Protein AF-A0A355BBX5-F1 (afdb_monomer_lite)

Radius of gyration: 14.83 Å; chains: 1; bounding box: 37×24×34 Å

Structure (mmCIF, N/CA/C/O backb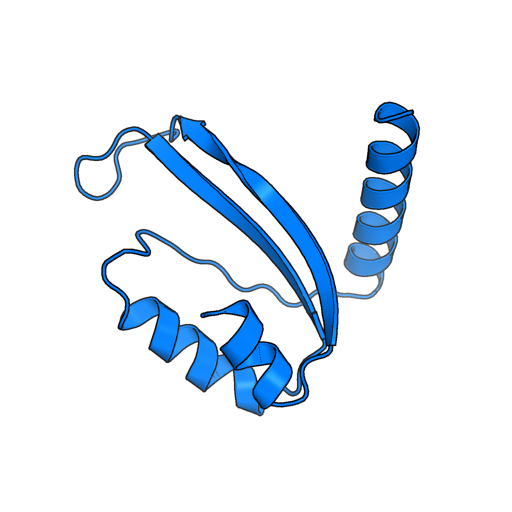one):
data_AF-A0A355BBX5-F1
#
_entry.id   AF-A0A355BBX5-F1
#
loop_
_atom_site.group_PDB
_atom_site.id
_atom_site.type_symbol
_atom_site.label_atom_id
_atom_site.label_alt_id
_atom_site.label_comp_id
_atom_site.label_asym_id
_atom_site.label_entity_id
_atom_site.label_seq_id
_atom_site.pdbx_PDB_ins_code
_atom_site.Cartn_x
_atom_site.Cartn_y
_atom_site.Cartn_z
_atom_site.occupancy
_atom_site.B_iso_or_equiv
_atom_site.auth_seq_id
_atom_site.auth_comp_id
_atom_site.auth_asym_id
_atom_site.auth_atom_id
_atom_site.pdbx_PDB_model_num
ATOM 1 N N . LYS A 1 1 ? -4.283 -14.223 -0.225 1.00 83.75 1 LYS A N 1
ATOM 2 C CA . LYS A 1 1 ? -5.284 -13.406 -0.964 1.00 83.75 1 LYS A CA 1
ATOM 3 C C . LYS A 1 1 ? -4.629 -12.353 -1.858 1.00 83.75 1 LYS A C 1
ATOM 5 O O . LYS A 1 1 ? -4.676 -12.512 -3.065 1.00 83.75 1 LYS A O 1
ATOM 10 N N . PHE A 1 2 ? -4.047 -11.276 -1.311 1.00 91.25 2 PHE A N 1
ATOM 11 C CA . PHE A 1 2 ? -3.491 -10.188 -2.141 1.00 91.25 2 PHE A CA 1
ATOM 12 C C . PHE A 1 2 ? -2.228 -10.600 -2.909 1.00 91.25 2 PHE A C 1
ATOM 14 O O . PHE A 1 2 ? -2.064 -10.235 -4.065 1.00 91.25 2 PHE A O 1
ATOM 21 N N . GLU A 1 3 ? -1.382 -11.426 -2.296 1.00 91.19 3 GLU A N 1
ATOM 22 C CA . GLU A 1 3 ? -0.236 -12.053 -2.965 1.00 91.19 3 GLU A CA 1
ATOM 23 C C . GLU A 1 3 ? -0.681 -12.976 -4.114 1.00 91.19 3 GLU A C 1
ATOM 25 O O . GLU A 1 3 ? -0.191 -12.861 -5.236 1.00 91.19 3 GLU A O 1
ATOM 30 N N . ASP A 1 4 ? -1.690 -13.817 -3.873 1.00 92.25 4 ASP A N 1
ATOM 31 C CA . ASP A 1 4 ? -2.270 -14.697 -4.899 1.00 92.25 4 ASP A CA 1
ATOM 32 C C . ASP A 1 4 ? -2.886 -13.898 -6.058 1.00 92.25 4 ASP A C 1
ATOM 34 O O . ASP A 1 4 ? -2.748 -14.266 -7.223 1.00 92.25 4 ASP A O 1
ATOM 38 N N . PHE A 1 5 ? -3.540 -12.768 -5.759 1.00 92.69 5 PHE A N 1
ATOM 39 C CA . PHE A 1 5 ? -4.121 -11.884 -6.773 1.00 92.69 5 PHE A CA 1
ATOM 40 C C . PHE A 1 5 ? -3.061 -11.353 -7.744 1.00 92.69 5 PHE A C 1
ATOM 42 O O . PHE A 1 5 ? -3.321 -11.291 -8.950 1.00 92.69 5 PHE A O 1
ATOM 49 N N . LEU A 1 6 ? -1.897 -10.972 -7.208 1.00 91.94 6 LEU A N 1
ATOM 50 C CA . LEU A 1 6 ? -0.760 -10.462 -7.968 1.00 91.94 6 LEU A CA 1
ATOM 51 C C . LEU A 1 6 ? -0.106 -11.582 -8.789 1.00 91.94 6 LEU A C 1
ATOM 53 O O . LEU A 1 6 ? 0.031 -11.452 -10.004 1.00 91.94 6 LEU A O 1
ATOM 57 N N . THR A 1 7 ? 0.233 -12.705 -8.155 1.00 91.19 7 THR A N 1
ATOM 58 C CA . THR A 1 7 ? 0.917 -13.834 -8.816 1.00 91.19 7 THR A CA 1
ATOM 59 C C . THR A 1 7 ? 0.078 -14.463 -9.932 1.00 91.19 7 THR A C 1
ATOM 61 O O . THR A 1 7 ? 0.599 -14.723 -11.013 1.00 91.19 7 THR A O 1
ATOM 64 N N . THR A 1 8 ? -1.239 -14.606 -9.740 1.00 93.19 8 THR A N 1
ATOM 65 C CA . THR A 1 8 ? -2.158 -15.140 -10.770 1.00 93.19 8 THR A CA 1
ATOM 66 C C . THR A 1 8 ? -2.241 -14.240 -12.011 1.00 93.19 8 THR A C 1
ATOM 68 O O . THR A 1 8 ? -2.562 -14.705 -13.100 1.00 93.19 8 THR A O 1
ATOM 71 N N . ARG A 1 9 ? -1.934 -12.944 -11.871 1.00 91.69 9 ARG A N 1
ATOM 72 C CA . ARG A 1 9 ? -1.932 -11.956 -12.966 1.00 91.69 9 ARG A CA 1
ATOM 73 C C . ARG A 1 9 ? -0.535 -11.699 -13.535 1.00 91.69 9 ARG A C 1
ATOM 75 O O . ARG A 1 9 ? -0.319 -10.690 -14.200 1.00 91.69 9 ARG A O 1
ATOM 82 N N . GLY A 1 10 ? 0.410 -12.601 -13.268 1.00 88.06 10 GLY A N 1
ATOM 83 C CA . GLY A 1 10 ? 1.766 -12.536 -13.812 1.00 88.06 10 GLY A CA 1
ATOM 84 C C . GLY A 1 10 ? 2.670 -11.505 -13.137 1.00 88.06 10 GLY A C 1
ATOM 85 O O . GLY A 1 10 ? 3.718 -11.176 -13.688 1.00 88.06 10 GLY A O 1
ATOM 86 N N . ALA A 1 11 ? 2.299 -10.987 -11.961 1.00 92.81 11 ALA A N 1
ATOM 87 C CA . ALA A 1 11 ? 3.196 -10.136 -11.191 1.00 92.81 11 ALA A CA 1
ATOM 88 C C . ALA A 1 11 ? 4.309 -10.966 -10.538 1.00 92.81 11 ALA A C 1
ATOM 90 O O . ALA A 1 11 ? 4.079 -12.059 -10.012 1.00 92.81 11 ALA A O 1
ATOM 91 N N . LYS A 1 12 ? 5.515 -10.407 -10.510 1.00 93.88 12 LYS A N 1
ATOM 92 C CA . LYS A 1 12 ? 6.681 -10.994 -9.858 1.00 93.88 12 LYS A CA 1
ATOM 93 C C . LYS A 1 12 ? 6.875 -10.364 -8.484 1.00 93.88 12 LYS A C 1
ATOM 95 O O . LYS A 1 12 ? 7.094 -9.161 -8.363 1.00 93.88 12 LYS A O 1
ATOM 100 N N . MET A 1 13 ? 6.837 -11.183 -7.439 1.00 93.44 13 MET A N 1
ATOM 101 C CA . MET A 1 13 ? 7.120 -10.732 -6.077 1.00 93.44 13 MET A CA 1
ATOM 102 C C . MET A 1 13 ? 8.632 -10.572 -5.875 1.00 93.44 13 MET A C 1
ATOM 104 O O . MET A 1 13 ? 9.400 -11.504 -6.102 1.00 93.44 13 MET A O 1
ATOM 108 N N . VAL A 1 14 ? 9.061 -9.385 -5.442 1.00 93.56 14 VAL A N 1
ATOM 109 C CA . VAL A 1 14 ? 10.474 -9.040 -5.203 1.00 93.56 14 VAL A CA 1
ATOM 110 C C . VAL A 1 14 ? 10.816 -9.117 -3.717 1.00 93.56 14 VAL A C 1
ATOM 112 O O . VAL A 1 14 ? 11.899 -9.570 -3.345 1.00 93.56 14 VAL A O 1
ATOM 115 N N . SER A 1 15 ? 9.916 -8.643 -2.856 1.00 92.44 15 SER A N 1
ATOM 116 C CA . SER A 1 15 ? 10.083 -8.676 -1.404 1.00 92.44 15 SER A CA 1
ATOM 117 C C . SER A 1 15 ? 8.737 -8.650 -0.698 1.00 92.44 15 SER A C 1
ATOM 119 O O . SER A 1 15 ? 7.797 -7.991 -1.150 1.00 92.44 15 SER A O 1
ATOM 121 N N . LYS A 1 16 ? 8.685 -9.309 0.455 1.00 92.81 16 LYS A N 1
ATOM 122 C CA . LYS A 1 16 ? 7.558 -9.291 1.380 1.00 92.81 16 LYS A CA 1
ATOM 123 C C . LYS A 1 16 ? 8.089 -9.038 2.781 1.00 92.81 16 LYS A C 1
ATOM 125 O O . LYS A 1 16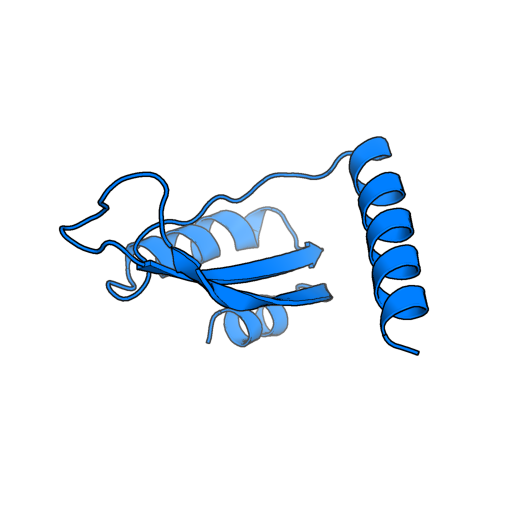 ? 8.969 -9.759 3.242 1.00 92.81 16 LYS A O 1
ATOM 130 N N . GLU A 1 17 ? 7.568 -8.011 3.440 1.00 92.62 17 GLU A N 1
ATOM 131 C CA . GLU A 1 17 ? 7.882 -7.719 4.836 1.00 92.62 17 GLU A CA 1
ATOM 132 C C . GLU A 1 17 ? 6.589 -7.615 5.642 1.00 92.62 17 GLU A C 1
ATOM 134 O O . GLU A 1 17 ? 5.755 -6.740 5.405 1.00 92.62 17 GLU A O 1
ATOM 139 N N . ASP A 1 18 ? 6.459 -8.486 6.636 1.00 93.25 18 ASP A N 1
ATOM 140 C CA . ASP A 1 18 ? 5.368 -8.456 7.599 1.00 93.25 18 ASP A CA 1
ATOM 141 C C . ASP A 1 18 ? 5.874 -7.763 8.867 1.00 93.25 18 ASP A C 1
ATOM 143 O O . ASP A 1 18 ? 6.648 -8.312 9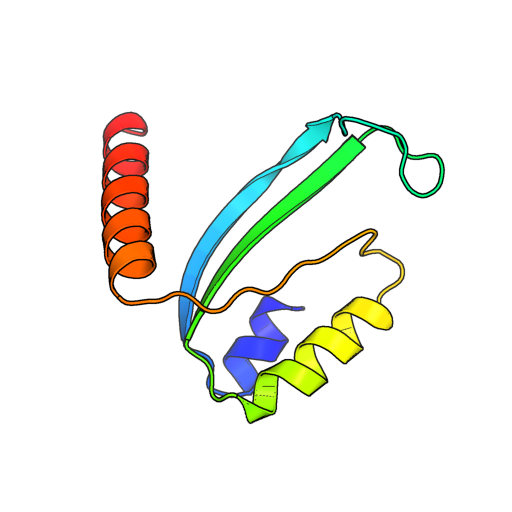.648 1.00 93.25 18 ASP A O 1
ATOM 147 N N . TRP A 1 19 ? 5.477 -6.508 9.059 1.00 92.81 19 TRP A N 1
ATOM 148 C CA . TRP A 1 19 ? 5.936 -5.683 10.181 1.00 92.81 19 TRP A CA 1
ATOM 149 C C . TRP A 1 19 ? 5.155 -5.933 11.474 1.00 92.81 19 TRP A C 1
ATOM 151 O O . TRP A 1 19 ? 5.485 -5.360 12.516 1.00 92.81 19 TRP A O 1
ATOM 161 N N . GLY A 1 20 ? 4.115 -6.763 11.401 1.00 94.31 20 GLY A N 1
ATOM 162 C CA . GLY A 1 20 ? 3.267 -7.108 12.528 1.00 94.31 20 GLY A CA 1
ATOM 163 C C . GLY A 1 20 ? 2.439 -5.928 13.032 1.00 94.31 20 GLY A C 1
ATOM 164 O O . GLY A 1 20 ? 2.197 -4.946 12.322 1.00 94.31 20 GLY A O 1
ATOM 165 N N . LEU A 1 21 ? 1.976 -6.053 14.275 1.00 96.50 21 LEU A N 1
ATOM 166 C CA . LEU A 1 21 ? 1.146 -5.053 14.933 1.00 96.50 21 LEU A C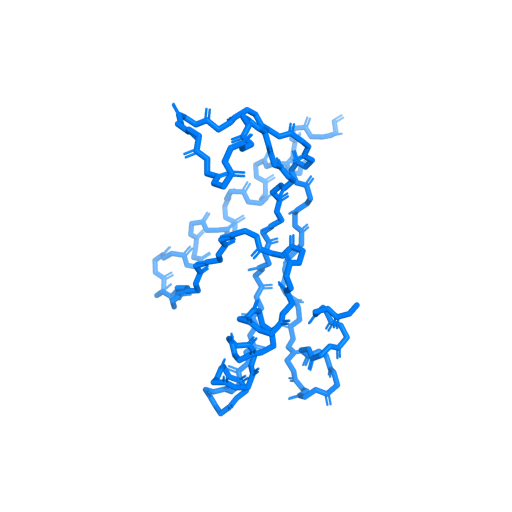A 1
ATOM 167 C C . LEU A 1 21 ? 1.987 -3.830 15.320 1.00 96.50 21 LEU A C 1
ATOM 169 O O . LEU A 1 21 ? 2.927 -3.931 16.108 1.00 96.50 21 LEU A O 1
ATOM 173 N N . LYS A 1 22 ? 1.615 -2.653 14.816 1.00 96.25 22 LYS A N 1
ATOM 174 C CA . LYS A 1 22 ? 2.215 -1.370 15.200 1.00 96.25 22 LYS A CA 1
ATOM 175 C C . LYS A 1 22 ? 1.153 -0.415 15.728 1.00 96.25 22 LYS A C 1
ATOM 177 O O . LYS A 1 22 ? 0.001 -0.436 15.295 1.00 96.25 22 LYS A O 1
ATOM 182 N N . LYS A 1 23 ? 1.557 0.438 16.671 1.00 97.12 23 LYS A N 1
ATOM 183 C CA . LYS A 1 23 ? 0.737 1.547 17.166 1.00 97.12 23 LYS A CA 1
ATOM 184 C C . LYS A 1 23 ? 0.689 2.651 16.107 1.00 97.12 23 LYS A C 1
ATOM 186 O O . LYS A 1 23 ? 1.727 3.031 15.570 1.00 97.12 23 LYS A O 1
ATOM 191 N N . LEU A 1 24 ? -0.509 3.141 15.815 1.00 96.94 24 LEU A N 1
ATOM 192 C CA . LEU A 1 24 ? -0.743 4.220 14.860 1.00 96.94 24 LEU A CA 1
ATOM 193 C C . LEU A 1 24 ? -0.413 5.572 15.509 1.00 96.94 24 LEU A C 1
ATOM 195 O O . LEU A 1 24 ? -0.572 5.737 16.720 1.00 96.94 24 LEU A O 1
ATOM 199 N N . ALA A 1 25 ? 0.031 6.543 14.707 1.00 96.94 25 ALA A N 1
ATOM 200 C CA . ALA A 1 25 ? 0.297 7.901 15.195 1.00 96.94 25 ALA A CA 1
ATOM 201 C C . ALA A 1 25 ? -0.989 8.619 15.647 1.00 96.94 25 ALA A C 1
ATOM 203 O O . ALA A 1 25 ? -0.961 9.416 16.579 1.00 96.94 25 ALA A O 1
ATOM 204 N N . TYR A 1 26 ? -2.112 8.306 14.999 1.00 97.06 26 TYR A N 1
ATOM 205 C CA . TYR A 1 26 ? -3.452 8.794 15.306 1.00 97.06 26 TYR A CA 1
ATOM 206 C C . TYR A 1 26 ? -4.477 7.693 15.018 1.00 97.06 26 TYR A C 1
ATOM 208 O O . TYR A 1 26 ? -4.176 6.710 14.335 1.00 97.06 26 TYR A O 1
ATOM 216 N N . GLU A 1 27 ? -5.684 7.839 15.556 1.00 96.62 27 GLU A N 1
ATOM 217 C CA . GLU A 1 27 ? -6.737 6.841 15.392 1.00 96.62 27 GLU A CA 1
ATOM 218 C C . GLU A 1 27 ? -7.298 6.821 13.969 1.00 96.62 27 GLU A C 1
ATOM 220 O O . GLU A 1 27 ? -7.557 7.856 13.357 1.00 96.62 27 GLU A O 1
ATOM 225 N N . ILE A 1 28 ? -7.514 5.617 13.446 1.00 96.19 28 ILE A N 1
ATOM 226 C CA . ILE A 1 28 ? -8.136 5.385 12.141 1.00 96.19 28 ILE A CA 1
ATOM 227 C C . ILE A 1 28 ? -9.307 4.447 12.383 1.00 96.19 28 ILE A C 1
ATOM 229 O O . ILE A 1 28 ? -9.105 3.377 12.949 1.00 96.19 28 ILE A O 1
ATOM 233 N N . GLN A 1 29 ? -10.525 4.841 11.995 1.00 94.69 29 GLN A N 1
ATOM 234 C CA . GLN A 1 29 ? -11.736 4.038 12.235 1.00 94.69 29 GLN A CA 1
ATOM 235 C C . GLN A 1 29 ? -11.860 3.576 13.710 1.00 94.69 29 GLN A C 1
ATOM 237 O O . GLN A 1 29 ? -12.214 2.432 13.993 1.00 94.69 29 GLN A O 1
ATOM 242 N N . ASN A 1 30 ? -11.515 4.455 14.663 1.00 95.38 30 ASN A N 1
ATOM 243 C CA . ASN A 1 30 ? -11.483 4.181 16.111 1.00 95.38 30 ASN A CA 1
ATOM 244 C C . ASN A 1 30 ? -10.519 3.050 16.537 1.00 95.38 30 ASN A C 1
ATOM 246 O O . ASN A 1 30 ? -10.687 2.430 17.589 1.00 95.38 30 ASN A O 1
ATOM 250 N N . LYS A 1 31 ? -9.499 2.746 15.725 1.00 95.25 31 LYS A N 1
ATOM 251 C CA . LYS A 1 31 ? -8.420 1.804 16.048 1.00 95.25 31 LYS A CA 1
ATOM 252 C C . LYS A 1 31 ? -7.122 2.563 16.323 1.00 95.25 31 LYS A C 1
ATOM 254 O O . LYS A 1 31 ? -6.762 3.481 15.590 1.00 95.25 31 LYS A O 1
ATOM 259 N N . LYS A 1 32 ? -6.398 2.145 17.369 1.00 97.12 32 LYS A N 1
ATOM 260 C CA . LYS A 1 32 ? -5.096 2.709 17.798 1.00 97.12 32 LYS A CA 1
ATOM 261 C C . LYS A 1 32 ? -3.886 1.919 17.286 1.00 97.12 32 LYS A C 1
ATOM 263 O O . LYS A 1 32 ? -2.747 2.358 17.439 1.00 97.12 32 LYS A O 1
ATOM 268 N N . SER A 1 33 ? -4.111 0.741 16.716 1.00 97.00 33 SER A N 1
ATOM 269 C CA . SER A 1 33 ? -3.075 -0.159 16.212 1.00 97.00 33 SER A CA 1
ATOM 270 C C . SER A 1 33 ? -3.544 -0.858 14.940 1.00 97.00 33 SER A C 1
ATOM 272 O O . SER A 1 33 ? -4.744 -0.973 14.688 1.00 97.00 33 SER A O 1
ATOM 274 N N . GLY A 1 34 ? -2.592 -1.311 14.129 1.00 96.56 34 GLY A N 1
ATOM 275 C CA . GLY A 1 34 ? -2.860 -2.041 12.895 1.00 96.56 34 GLY A CA 1
ATOM 276 C C . GLY A 1 34 ? -1.684 -2.923 12.497 1.00 96.56 34 GLY A C 1
ATOM 277 O O . GLY A 1 34 ? -0.551 -2.691 12.924 1.00 96.56 34 GLY A O 1
ATOM 278 N N . PHE A 1 35 ? -1.964 -3.948 11.697 1.00 96.62 35 PHE A N 1
ATOM 279 C CA . PHE A 1 35 ? -0.932 -4.782 11.093 1.00 96.62 35 PHE A CA 1
ATOM 280 C C . PHE A 1 35 ? -0.390 -4.103 9.840 1.00 96.62 35 PHE A C 1
ATOM 282 O O . PHE A 1 35 ? -1.159 -3.686 8.975 1.00 96.62 35 PHE A O 1
ATOM 289 N N . TYR A 1 36 ? 0.932 -3.980 9.758 1.00 96.62 36 TYR A N 1
ATOM 290 C CA . TYR A 1 36 ? 1.604 -3.405 8.599 1.00 96.62 36 TYR A CA 1
ATOM 291 C C . TYR A 1 36 ? 2.211 -4.508 7.738 1.00 96.62 36 TYR A C 1
ATOM 293 O O . TYR A 1 36 ? 2.950 -5.360 8.233 1.00 96.62 36 TYR A O 1
ATOM 301 N N . HIS A 1 37 ? 1.928 -4.437 6.442 1.00 95.19 37 HIS A N 1
ATOM 302 C CA . HIS A 1 37 ? 2.487 -5.309 5.417 1.00 95.19 37 HIS A CA 1
ATOM 303 C C . HIS A 1 37 ? 3.093 -4.440 4.320 1.00 95.19 37 HIS A C 1
ATOM 305 O O . HIS A 1 37 ? 2.468 -3.473 3.880 1.00 95.19 37 HIS A O 1
ATOM 311 N N . LEU A 1 38 ? 4.304 -4.776 3.887 1.00 94.56 38 LEU A N 1
ATOM 312 C CA . LEU A 1 38 ? 4.985 -4.112 2.784 1.00 94.56 38 LEU A CA 1
ATOM 313 C C . LEU A 1 38 ? 5.267 -5.135 1.687 1.00 94.56 38 LEU A C 1
ATOM 315 O O . LEU A 1 38 ? 5.973 -6.123 1.904 1.00 94.56 38 LEU A O 1
ATOM 319 N N . PHE A 1 39 ? 4.737 -4.868 0.497 1.00 94.25 39 PHE A N 1
ATOM 320 C CA . PHE A 1 39 ? 4.997 -5.662 -0.695 1.00 94.25 39 PHE A CA 1
ATOM 321 C C . PHE A 1 39 ? 5.812 -4.850 -1.690 1.00 94.25 39 PHE A C 1
ATOM 323 O O . PHE A 1 39 ? 5.467 -3.717 -2.015 1.00 94.25 39 PHE A O 1
ATOM 330 N N . GLN A 1 40 ? 6.877 -5.463 -2.196 1.00 94.75 40 GLN A N 1
ATOM 331 C CA . GLN A 1 40 ? 7.594 -4.994 -3.369 1.00 94.75 40 GLN A CA 1
ATOM 332 C C . GLN A 1 40 ? 7.360 -6.011 -4.479 1.00 94.75 40 GLN A C 1
ATOM 334 O O . GLN A 1 40 ? 7.690 -7.190 -4.323 1.00 94.75 40 GLN A O 1
ATOM 339 N N . PHE A 1 41 ? 6.786 -5.561 -5.585 1.00 94.56 41 PHE A N 1
ATOM 340 C CA . PHE A 1 41 ? 6.448 -6.409 -6.718 1.00 94.56 41 PHE A CA 1
ATOM 341 C C . PHE A 1 41 ? 6.654 -5.662 -8.034 1.00 94.56 41 PHE A C 1
ATOM 343 O O . PHE A 1 41 ? 6.624 -4.433 -8.080 1.00 94.56 41 PHE A O 1
ATOM 350 N N . GLU A 1 42 ? 6.853 -6.430 -9.095 1.00 94.19 42 GLU A N 1
ATOM 351 C CA . GLU A 1 42 ? 6.883 -5.968 -10.477 1.00 94.19 42 GLU A CA 1
ATOM 352 C C . GLU A 1 42 ? 5.617 -6.483 -11.162 1.00 94.19 42 GLU A C 1
ATOM 354 O O . GLU A 1 42 ? 5.347 -7.684 -11.151 1.00 94.19 42 GLU A O 1
ATOM 359 N N . ALA A 1 43 ? 4.816 -5.587 -11.731 1.00 93.00 43 ALA A N 1
ATOM 360 C CA . ALA A 1 43 ? 3.586 -5.946 -12.428 1.00 93.00 43 ALA A CA 1
ATOM 361 C C . ALA A 1 43 ? 3.322 -4.986 -13.597 1.00 93.00 43 ALA A C 1
ATOM 363 O O . ALA A 1 43 ? 3.726 -3.821 -13.526 1.00 93.00 43 ALA A O 1
ATOM 364 N N . PRO A 1 44 ? 2.604 -5.434 -14.642 1.00 91.38 44 PRO A N 1
ATOM 365 C CA . PRO A 1 44 ? 2.053 -4.539 -15.652 1.00 91.38 44 PRO A CA 1
ATOM 366 C C . PRO A 1 44 ? 1.087 -3.523 -15.028 1.00 91.38 44 PRO A C 1
ATOM 368 O O . PRO A 1 44 ? 0.352 -3.845 -14.091 1.00 91.38 44 PRO A O 1
ATOM 371 N N . ALA A 1 45 ? 1.033 -2.310 -15.584 1.00 89.50 45 ALA A N 1
ATOM 372 C CA . ALA A 1 45 ? 0.182 -1.229 -15.073 1.00 89.50 45 ALA A CA 1
ATOM 373 C C . ALA A 1 45 ? -1.317 -1.592 -15.049 1.00 89.50 45 ALA A C 1
ATOM 375 O O . ALA A 1 45 ? -2.052 -1.142 -14.173 1.00 89.50 45 ALA A O 1
ATOM 376 N N . GLU A 1 46 ? -1.762 -2.455 -15.964 1.00 90.12 46 GLU A N 1
ATOM 377 C CA . GLU A 1 46 ? -3.152 -2.922 -16.072 1.00 90.12 46 GLU A CA 1
ATOM 378 C C . GLU A 1 46 ? -3.646 -3.645 -14.808 1.00 90.12 46 GLU A C 1
ATOM 380 O O . GLU A 1 46 ? -4.820 -3.559 -14.447 1.00 90.12 46 GLU A O 1
ATOM 385 N N . VAL A 1 47 ? -2.746 -4.323 -14.088 1.00 91.62 47 VAL A N 1
ATOM 386 C CA . VAL A 1 47 ? -3.084 -5.078 -12.871 1.00 91.62 47 VAL A CA 1
ATOM 387 C C . VAL A 1 47 ? -3.370 -4.143 -11.688 1.00 91.62 47 VAL A C 1
ATOM 389 O O . VAL A 1 47 ? -4.118 -4.509 -10.777 1.00 91.62 47 VAL A O 1
ATOM 392 N N . LEU A 1 48 ? -2.821 -2.922 -11.705 1.00 91.25 48 LEU A N 1
ATOM 393 C CA . LEU A 1 48 ? -2.848 -1.991 -10.577 1.00 91.25 48 LEU A CA 1
ATOM 394 C C . LEU A 1 48 ? -4.268 -1.531 -10.223 1.00 91.25 48 LEU A C 1
ATOM 396 O O . LEU A 1 48 ? -4.652 -1.554 -9.055 1.00 91.25 48 LEU A O 1
ATOM 400 N N . LEU A 1 49 ? -5.075 -1.176 -11.227 1.00 91.69 49 LEU A N 1
ATOM 401 C CA . LEU A 1 49 ? -6.439 -0.681 -11.010 1.00 91.69 49 LEU A CA 1
ATOM 402 C C . LEU A 1 49 ? -7.332 -1.753 -10.361 1.00 91.69 49 LEU A C 1
ATOM 404 O O . LEU A 1 49 ? -8.092 -1.475 -9.429 1.00 91.69 49 LEU A O 1
ATOM 408 N N . GLY A 1 50 ? -7.209 -2.999 -10.827 1.00 92.38 50 GLY A N 1
ATOM 409 C CA . GLY A 1 50 ? -7.902 -4.140 -10.231 1.00 92.38 50 GLY A CA 1
ATOM 410 C C . GLY A 1 50 ? -7.433 -4.407 -8.801 1.00 92.38 50 GLY A C 1
ATOM 411 O O . GLY A 1 50 ? -8.252 -4.672 -7.925 1.00 92.38 50 GLY A O 1
ATOM 412 N N . PHE A 1 51 ? -6.132 -4.270 -8.545 1.00 93.69 51 PHE A N 1
ATOM 413 C CA . PHE A 1 51 ? -5.551 -4.485 -7.224 1.00 93.69 51 PHE A CA 1
ATOM 414 C C . PHE A 1 51 ? -6.041 -3.463 -6.189 1.00 93.69 51 PHE A C 1
ATOM 416 O O . PHE A 1 51 ? -6.482 -3.839 -5.104 1.00 93.69 51 PHE A O 1
ATOM 423 N N . GLU A 1 52 ? -6.059 -2.175 -6.540 1.00 93.44 52 GLU A N 1
ATOM 424 C CA . GLU A 1 52 ? -6.597 -1.128 -5.662 1.00 93.44 52 GLU A CA 1
ATOM 425 C C . GLU A 1 52 ? -8.103 -1.267 -5.433 1.00 93.44 52 GLU A C 1
ATOM 427 O O . GLU A 1 52 ? -8.602 -0.967 -4.348 1.00 93.44 52 GLU A O 1
ATOM 432 N N . THR A 1 53 ? -8.835 -1.757 -6.434 1.00 94.38 53 THR A N 1
ATOM 433 C CA . THR A 1 53 ? -10.265 -2.048 -6.293 1.00 94.38 53 THR A CA 1
ATOM 434 C C . THR A 1 53 ? -10.503 -3.140 -5.252 1.00 94.38 53 THR A C 1
ATOM 436 O O . THR A 1 53 ? -11.378 -2.991 -4.401 1.00 94.38 53 THR A O 1
ATOM 439 N N . GLU A 1 54 ? -9.700 -4.206 -5.257 1.00 94.25 54 GLU A N 1
ATOM 440 C CA . GLU A 1 54 ? -9.798 -5.266 -4.251 1.00 94.25 54 GLU A CA 1
ATOM 441 C C . GLU A 1 54 ? -9.434 -4.779 -2.844 1.00 94.25 54 GLU A C 1
ATOM 443 O O . GLU A 1 54 ? -10.083 -5.187 -1.882 1.00 94.25 54 GLU A O 1
ATOM 448 N N . PHE A 1 55 ? -8.471 -3.860 -2.702 1.00 94.88 55 PHE A N 1
ATOM 449 C CA . PHE A 1 55 ? -8.198 -3.231 -1.405 1.00 94.88 55 PHE A CA 1
ATOM 450 C C . PHE A 1 55 ? -9.367 -2.397 -0.890 1.00 94.88 55 PHE A C 1
ATOM 452 O O . PHE A 1 55 ? -9.659 -2.437 0.299 1.00 94.88 55 PHE A O 1
ATOM 459 N N . LYS A 1 56 ? -10.050 -1.655 -1.768 1.00 93.88 56 LYS A N 1
ATOM 460 C CA . LYS A 1 56 ? -11.225 -0.855 -1.384 1.00 93.88 56 LYS A CA 1
ATOM 461 C C . LYS A 1 56 ? -12.434 -1.720 -1.024 1.00 93.88 56 LYS A C 1
ATOM 463 O O . LYS A 1 56 ? -13.242 -1.305 -0.202 1.00 93.88 56 LYS A O 1
ATOM 468 N N . ARG A 1 57 ? -12.576 -2.891 -1.653 1.00 94.62 57 ARG A N 1
ATOM 469 C CA . ARG A 1 57 ? -13.662 -3.849 -1.382 1.00 94.62 57 ARG A CA 1
ATOM 470 C C . ARG A 1 57 ? -13.467 -4.617 -0.079 1.00 94.62 57 ARG A C 1
ATOM 472 O O . ARG A 1 57 ? -14.444 -5.086 0.495 1.00 94.62 57 ARG A O 1
ATOM 479 N N . ASP A 1 58 ? -12.225 -4.798 0.360 1.00 94.69 58 ASP A N 1
ATOM 480 C CA . ASP A 1 58 ? -11.925 -5.553 1.571 1.00 94.69 58 ASP A CA 1
ATOM 481 C C . ASP A 1 58 ? -11.970 -4.652 2.811 1.00 94.69 58 ASP A C 1
ATOM 483 O O . ASP A 1 58 ? -11.030 -3.919 3.110 1.00 94.69 58 ASP A O 1
ATOM 487 N N . GLU A 1 59 ? -13.056 -4.748 3.579 1.00 91.88 59 GLU A N 1
ATOM 488 C CA . GLU A 1 59 ? -13.270 -3.957 4.801 1.00 91.88 59 GLU A CA 1
ATOM 489 C C . GLU A 1 59 ? -12.222 -4.210 5.901 1.00 91.88 59 GLU A C 1
ATOM 491 O O . GLU A 1 59 ? -12.112 -3.438 6.853 1.00 91.88 59 GLU A O 1
ATOM 496 N N . ARG A 1 60 ? -11.419 -5.278 5.790 1.00 93.12 60 ARG A N 1
ATOM 497 C CA . ARG A 1 60 ? -10.334 -5.570 6.743 1.00 93.12 60 ARG A CA 1
ATOM 498 C C . ARG A 1 60 ? -9.133 -4.645 6.544 1.00 93.12 60 ARG A C 1
ATOM 500 O O . ARG A 1 60 ? -8.285 -4.543 7.433 1.00 93.12 60 ARG A O 1
ATOM 507 N N . VAL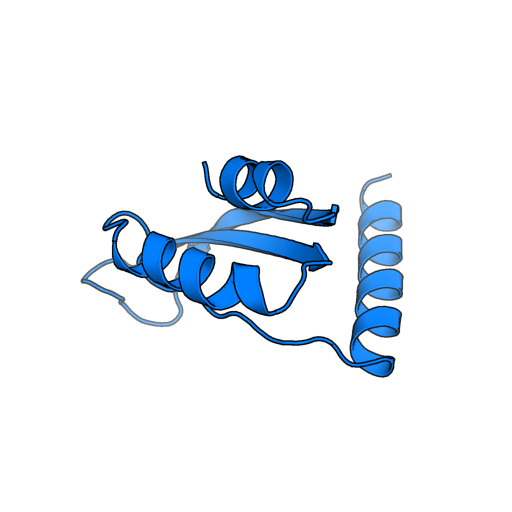 A 1 61 ? -9.034 -3.985 5.390 1.00 94.50 61 VAL A N 1
ATOM 508 C CA . VAL A 1 61 ? -7.935 -3.083 5.044 1.00 94.50 61 VAL A CA 1
ATOM 509 C C . VAL A 1 61 ? -8.32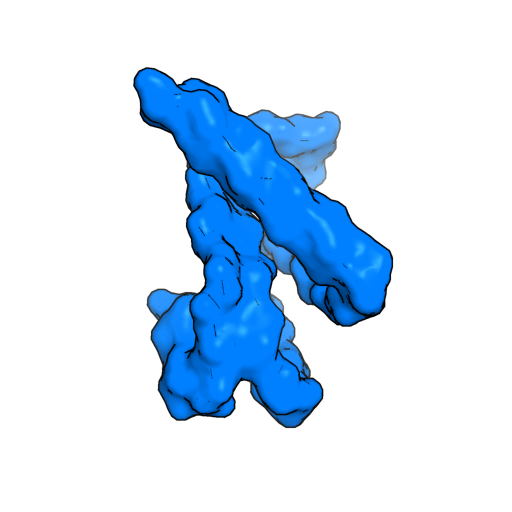6 -1.653 5.404 1.00 94.50 61 VAL A C 1
ATOM 511 O O . VAL A 1 61 ? -9.104 -1.004 4.716 1.00 94.50 61 VAL A O 1
ATOM 514 N N . MET A 1 62 ? -7.746 -1.122 6.483 1.00 94.12 62 MET A N 1
ATOM 515 C CA . MET A 1 62 ? -8.048 0.247 6.930 1.00 94.12 62 MET A CA 1
ATOM 516 C C . MET A 1 62 ? -7.419 1.327 6.037 1.00 94.12 62 MET A C 1
ATOM 518 O O . MET A 1 62 ? -7.966 2.420 5.893 1.00 94.12 62 MET A O 1
ATOM 522 N N . ARG A 1 63 ? -6.226 1.063 5.491 1.00 94.81 63 ARG A N 1
ATOM 523 C CA . ARG A 1 63 ? -5.485 1.998 4.635 1.00 94.81 63 ARG A CA 1
ATOM 524 C C . ARG A 1 63 ? -4.462 1.248 3.789 1.00 94.81 63 ARG A C 1
ATOM 526 O O . ARG A 1 63 ? -3.810 0.332 4.280 1.00 94.81 63 ARG A O 1
ATOM 533 N N . PHE A 1 64 ? -4.293 1.691 2.550 1.00 96.19 64 PHE A N 1
ATOM 534 C CA . PHE A 1 64 ? -3.257 1.229 1.632 1.00 96.19 64 PHE A CA 1
ATOM 535 C C . PHE A 1 64 ? -2.638 2.430 0.912 1.00 96.19 64 PHE A C 1
ATOM 537 O O . PHE A 1 64 ? -3.237 3.506 0.847 1.00 96.19 64 PHE A O 1
ATOM 544 N N . LEU A 1 65 ? -1.426 2.246 0.401 1.00 95.62 65 LEU A N 1
ATOM 545 C CA . LEU A 1 65 ? -0.742 3.212 -0.446 1.00 95.62 65 LEU A CA 1
ATOM 546 C C . LEU A 1 65 ? 0.126 2.434 -1.428 1.00 95.62 65 LEU A C 1
ATOM 548 O O . LEU A 1 65 ? 0.977 1.653 -1.004 1.00 95.62 65 LEU A O 1
ATOM 552 N N . THR A 1 66 ? -0.075 2.682 -2.717 1.00 94.75 66 THR A N 1
ATOM 553 C CA . THR A 1 66 ? 0.764 2.122 -3.774 1.00 94.75 66 THR A CA 1
ATOM 554 C C . THR A 1 66 ? 1.604 3.236 -4.375 1.00 94.75 66 THR A C 1
ATOM 556 O O . THR A 1 66 ? 1.085 4.303 -4.694 1.00 94.75 66 THR A O 1
ATOM 559 N N . VAL A 1 67 ? 2.908 3.006 -4.505 1.00 94.31 67 VAL A N 1
ATOM 560 C CA . VAL A 1 67 ? 3.851 3.970 -5.083 1.00 94.31 67 VAL A CA 1
ATOM 561 C C . VAL A 1 67 ? 4.719 3.283 -6.126 1.00 94.31 67 VAL A C 1
ATOM 563 O O . VAL A 1 67 ? 5.133 2.138 -5.948 1.00 94.31 67 VAL A O 1
ATOM 566 N N . THR A 1 68 ? 5.005 3.989 -7.214 1.00 93.69 68 THR A N 1
ATOM 567 C CA . THR A 1 68 ? 5.954 3.542 -8.235 1.00 93.69 68 THR A CA 1
ATOM 568 C C . THR A 1 68 ? 7.378 3.846 -7.786 1.00 93.69 68 THR A C 1
ATOM 570 O O . THR A 1 68 ? 7.649 4.945 -7.303 1.00 93.69 68 THR A O 1
ATOM 573 N N . LEU A 1 69 ? 8.293 2.895 -7.965 1.00 94.75 69 LEU A N 1
ATOM 574 C CA . LEU A 1 69 ? 9.705 3.075 -7.631 1.00 94.75 69 LEU A CA 1
ATOM 575 C C . LEU A 1 69 ? 10.489 3.501 -8.873 1.00 94.75 69 LEU A C 1
ATOM 577 O O . LEU A 1 69 ? 10.384 2.871 -9.924 1.00 94.75 69 LEU A O 1
ATOM 581 N N . ASP A 1 70 ? 11.292 4.551 -8.740 1.00 95.12 70 ASP A N 1
ATOM 582 C CA . ASP A 1 70 ? 12.259 4.962 -9.750 1.00 95.12 70 ASP A CA 1
ATOM 583 C C . ASP A 1 70 ? 13.591 4.206 -9.578 1.00 95.12 70 ASP A C 1
ATOM 585 O O . ASP A 1 70 ? 13.791 3.431 -8.636 1.00 95.12 70 ASP A O 1
ATOM 589 N N . LYS A 1 71 ? 14.548 4.456 -10.479 1.00 94.25 71 LYS A N 1
ATOM 590 C CA . LYS A 1 71 ? 15.870 3.810 -10.442 1.00 94.25 71 LYS A CA 1
ATOM 591 C C . LYS A 1 71 ? 16.579 4.017 -9.099 1.00 94.25 71 LYS A C 1
ATOM 593 O O . LYS A 1 71 ? 17.223 3.095 -8.593 1.00 94.25 71 LYS A O 1
ATOM 598 N N . HIS A 1 72 ? 16.477 5.213 -8.519 1.00 95.12 72 HIS A N 1
ATOM 599 C CA . HIS A 1 72 ? 17.137 5.514 -7.255 1.00 95.12 72 HIS A CA 1
ATOM 600 C C . HIS A 1 72 ? 16.456 4.795 -6.088 1.00 95.12 72 HIS A C 1
ATOM 602 O O . HIS A 1 72 ? 17.154 4.159 -5.291 1.00 95.12 72 HIS A O 1
ATOM 608 N N . ALA A 1 73 ? 15.122 4.796 -6.021 1.00 93.56 73 ALA A N 1
ATOM 609 C CA . ALA A 1 73 ? 14.380 4.080 -4.989 1.00 93.56 73 ALA A CA 1
ATOM 610 C C . ALA A 1 73 ? 14.615 2.563 -5.031 1.00 93.56 73 ALA A C 1
ATOM 612 O O . ALA A 1 73 ? 14.768 1.952 -3.972 1.00 93.56 73 ALA A O 1
ATOM 613 N N . ILE A 1 74 ? 14.721 1.958 -6.222 1.00 93.75 74 ILE A N 1
ATOM 614 C CA . ILE A 1 74 ? 15.040 0.525 -6.368 1.00 93.75 74 ILE A CA 1
ATOM 615 C C . ILE A 1 74 ? 16.408 0.216 -5.747 1.00 93.75 74 ILE A C 1
ATOM 617 O O . ILE A 1 74 ? 16.503 -0.650 -4.874 1.00 93.75 74 ILE A O 1
ATOM 621 N N . SER A 1 75 ? 17.444 0.981 -6.112 1.00 93.94 75 SER A N 1
ATOM 622 C CA . SER A 1 75 ? 18.797 0.790 -5.564 1.00 93.94 75 SER A CA 1
ATOM 623 C C . SER A 1 75 ? 18.849 0.960 -4.041 1.00 93.94 75 SER A C 1
ATOM 625 O O . SER A 1 75 ? 19.583 0.263 -3.337 1.00 93.94 75 SER A O 1
ATOM 627 N N . TRP A 1 76 ? 18.043 1.876 -3.499 1.00 94.56 76 TRP A N 1
ATOM 628 C CA . TRP A 1 76 ? 17.947 2.084 -2.061 1.00 94.56 76 TRP A CA 1
ATOM 629 C C . TRP A 1 76 ? 17.236 0.917 -1.368 1.00 94.56 76 TRP A C 1
ATOM 631 O O . TRP A 1 76 ? 17.693 0.456 -0.319 1.00 94.56 76 TRP A O 1
ATOM 641 N N . ALA A 1 77 ? 16.155 0.406 -1.960 1.00 93.19 77 ALA A N 1
ATOM 642 C CA . ALA A 1 77 ? 15.407 -0.731 -1.437 1.00 93.19 77 ALA A CA 1
ATOM 643 C C . ALA A 1 77 ? 16.273 -2.000 -1.379 1.00 93.19 77 ALA A C 1
ATOM 645 O O . ALA A 1 77 ? 16.236 -2.725 -0.385 1.00 93.19 77 ALA A O 1
ATOM 646 N N . GLU A 1 78 ? 17.100 -2.250 -2.396 1.00 92.81 78 GLU A N 1
ATOM 647 C CA . GLU A 1 78 ? 18.089 -3.337 -2.403 1.00 92.81 78 GLU A CA 1
ATOM 648 C C . GLU A 1 78 ? 19.083 -3.207 -1.247 1.00 92.81 78 GLU A C 1
ATOM 650 O O . GLU A 1 78 ? 19.158 -4.100 -0.400 1.00 92.81 78 GLU A O 1
ATOM 655 N N . ARG A 1 79 ? 19.741 -2.048 -1.124 1.00 94.31 79 ARG A N 1
ATOM 656 C CA . ARG A 1 79 ? 20.686 -1.771 -0.029 1.00 94.31 79 ARG A CA 1
ATOM 657 C C . ARG A 1 79 ? 20.042 -1.913 1.352 1.00 94.31 79 ARG A C 1
ATOM 659 O O . ARG A 1 79 ? 20.667 -2.416 2.285 1.00 94.31 79 ARG A O 1
ATOM 666 N N . ARG A 1 80 ? 18.791 -1.461 1.522 1.00 93.25 80 ARG A N 1
ATOM 667 C CA . ARG A 1 80 ? 18.050 -1.612 2.786 1.00 93.25 80 ARG A CA 1
ATOM 668 C C . ARG A 1 80 ? 17.806 -3.087 3.102 1.00 93.25 80 ARG A C 1
ATOM 670 O O . ARG A 1 80 ? 17.994 -3.485 4.250 1.00 93.25 80 ARG A O 1
ATOM 677 N N . ARG A 1 81 ? 17.408 -3.892 2.113 1.00 89.69 81 ARG A N 1
ATOM 678 C CA . ARG A 1 81 ? 17.172 -5.333 2.300 1.00 89.69 81 ARG A CA 1
ATOM 679 C C . ARG A 1 81 ? 18.450 -6.072 2.682 1.00 89.69 81 ARG A C 1
ATOM 681 O O . ARG A 1 81 ? 18.411 -6.887 3.598 1.00 89.69 81 ARG A O 1
ATOM 688 N N . GLU A 1 82 ? 19.577 -5.761 2.049 1.00 91.44 82 GLU A N 1
ATOM 689 C CA . GLU A 1 82 ? 20.880 -6.339 2.408 1.00 91.44 82 GLU A CA 1
ATOM 690 C C . GLU A 1 82 ? 21.265 -6.027 3.857 1.00 91.44 82 GLU A C 1
ATOM 692 O O . GLU A 1 82 ? 21.621 -6.932 4.611 1.00 91.44 82 GLU A O 1
ATOM 697 N N . LYS A 1 83 ? 21.098 -4.769 4.290 1.00 90.75 83 LYS A N 1
ATOM 698 C CA . LYS A 1 83 ? 21.341 -4.369 5.686 1.00 90.75 83 LYS A CA 1
ATOM 699 C C . LYS A 1 83 ? 20.457 -5.122 6.679 1.00 90.75 83 LYS A C 1
ATOM 701 O O . LYS A 1 83 ? 20.927 -5.499 7.749 1.00 90.75 83 LYS A O 1
ATOM 706 N N . LEU A 1 84 ? 19.183 -5.330 6.346 1.00 87.06 84 LEU A N 1
ATOM 707 C CA . LEU A 1 84 ? 18.259 -6.074 7.204 1.00 87.06 84 LEU A CA 1
ATOM 708 C C . LEU A 1 84 ? 18.640 -7.556 7.303 1.00 87.06 84 LEU A C 1
ATOM 710 O O . LEU A 1 84 ? 18.611 -8.099 8.404 1.00 87.06 84 LEU A O 1
ATOM 714 N N . LYS A 1 85 ? 19.059 -8.183 6.194 1.00 86.06 85 LYS A N 1
ATOM 715 C CA . LYS A 1 85 ? 19.566 -9.565 6.197 1.00 86.06 85 LYS A CA 1
ATOM 716 C C . LYS A 1 85 ? 20.816 -9.708 7.064 1.00 86.06 85 LYS A C 1
ATOM 718 O O . LYS A 1 85 ? 20.870 -10.607 7.890 1.00 86.06 85 LYS A O 1
ATOM 723 N N . ALA A 1 86 ? 21.779 -8.794 6.929 1.00 86.19 86 ALA A N 1
ATOM 724 C CA . ALA A 1 86 ? 23.018 -8.824 7.708 1.00 86.19 86 ALA A CA 1
ATOM 725 C C . ALA A 1 86 ? 22.792 -8.678 9.223 1.00 86.19 86 ALA A C 1
ATOM 727 O O . ALA A 1 86 ? 23.571 -9.208 9.999 1.00 86.19 86 ALA A O 1
ATOM 728 N N . LYS A 1 87 ? 21.734 -7.974 9.646 1.00 78.50 87 LYS A N 1
ATOM 729 C CA . LYS A 1 87 ? 21.376 -7.808 11.065 1.00 78.50 87 LYS A CA 1
ATOM 730 C C . LYS A 1 87 ? 20.648 -9.024 11.658 1.00 78.50 87 LYS A C 1
ATOM 732 O O . LYS A 1 87 ? 20.534 -9.124 12.875 1.00 78.50 87 LYS A O 1
ATOM 737 N N . SER A 1 88 ? 20.083 -9.883 10.812 1.00 72.31 88 SER A N 1
ATOM 738 C CA . SER A 1 88 ? 19.330 -11.068 11.237 1.00 72.31 88 SER A CA 1
ATOM 739 C C . SER A 1 88 ? 20.211 -12.306 11.453 1.00 72.31 88 SER A C 1
ATOM 741 O O . SER A 1 88 ? 19.702 -13.284 11.998 1.00 72.31 88 SER A O 1
ATOM 743 N N . ASN A 1 89 ? 21.471 -12.269 11.009 1.00 49.94 89 ASN A N 1
ATOM 744 C CA . ASN A 1 89 ? 22.493 -13.294 11.250 1.00 49.94 89 ASN A CA 1
ATOM 745 C C . ASN A 1 89 ? 23.372 -12.895 12.436 1.00 49.94 89 ASN A C 1
ATOM 747 O O . ASN A 1 89 ? 23.835 -13.819 13.135 1.00 49.94 89 ASN A O 1
#

Secondary structure (DSSP, 8-state):
-HHHHHHHTTPEEEEEEEEEEEEEEEEETTEEEEEEEEEEEE--HHHHHHHHHHHHH-TT----------HHHHHHHHHHHHHHHHHH-

Sequence (89 aa):
KFEDFLTTRGAKMVSKEDWGLKKLAYEIQNKKSGFYHLFQFEAPAEVLLGFETEFKRDERVMRFLTVTLDKHAISWAERRREKLKAKSN

Foldseek 3Di:
DLVCLQVVQVKAWDDKDWPQKDADPDDQPNDRIDTDIDTDIGDDPVSVVVSVVVLVVDPNRRDDDDDDDDPVRVVVVVVVVVVVVVVVD

pLDDT: mean 92.56, std 5.86, range [49.94, 97.12]